Protein AF-A0A259DI17-F1 (afdb_monomer)

Nearest PDB structures (foldseek):
  4zdr-assembly1_A  TM=2.583E-01  e=8.181E+00  Homo sapiens

Mean predicted aligned error: 7.22 Å

pLDDT: mean 85.08, std 15.22, range [39.25, 97.88]

Foldseek 3Di:
DPVVVVVVVVVCPPLCNLFPLSVVLVLLLVLQLVLCVVPDPSLLSNLLSNLLSCCLQVLNDDPDDDPSNVVNNVVSLVCLLVCLVSPSDQQLVSLLSSLSSCQRVVPPLVSLLVSVVSNLNSLRHQAAPRRDPVQVVRPPSVSNNVSRNPDDDDPVSVVVSCVSRVPD

Sequence (168 aa):
MVLGGLVVRYMQKHPFYRYKTQKYKERYQSKLHDALEHRSDSSGAYWFSRAIADYIFDFGQRTYHDYHVEQYEKRAESEIPHLYHLRIEEPSTLCQHLVERAVEMKVPASVFGMHMRVLWRGYLVPVGRITPKNIQSIPGSAVYYAELSNLPASKEDVQRFMEKTEES

Structure (mmCIF, N/CA/C/O backbone):
data_AF-A0A259DI17-F1
#
_entry.id   AF-A0A259DI17-F1
#
loop_
_atom_site.group_PDB
_atom_site.id
_atom_site.type_symbol
_atom_site.label_atom_id
_atom_site.label_alt_id
_atom_site.label_comp_id
_atom_site.label_asym_id
_atom_site.label_entity_id
_atom_site.label_seq_id
_atom_site.pdbx_PDB_ins_code
_atom_site.Cartn_x
_atom_site.Cartn_y
_atom_site.Cartn_z
_atom_site.occupancy
_atom_site.B_iso_or_e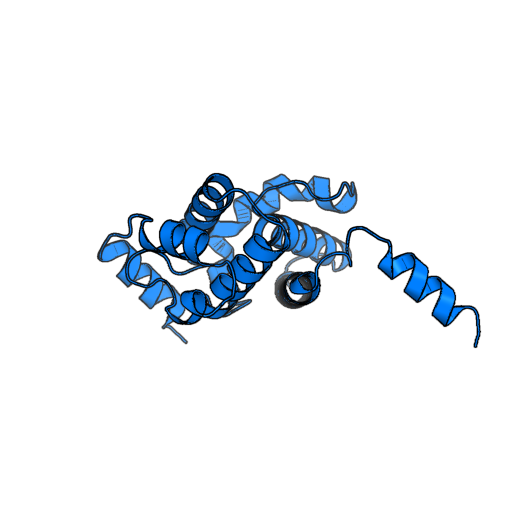quiv
_atom_site.auth_seq_id
_atom_site.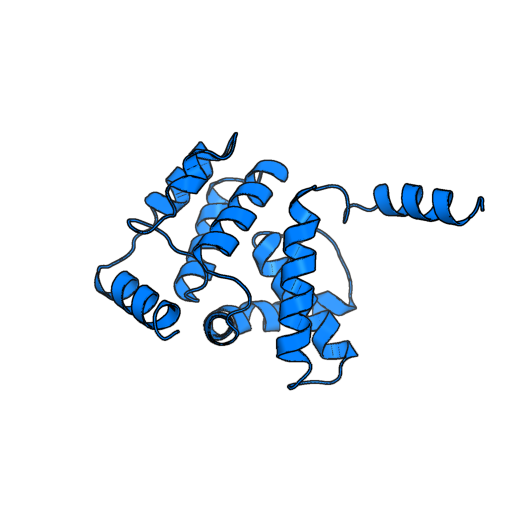auth_comp_id
_atom_site.auth_asym_id
_atom_site.auth_atom_id
_atom_site.pdbx_PDB_model_num
ATOM 1 N N . MET A 1 1 ? 30.570 23.590 -7.023 1.00 42.66 1 MET A N 1
ATOM 2 C CA . MET A 1 1 ? 29.330 22.933 -6.546 1.00 42.66 1 MET A CA 1
ATOM 3 C C . MET A 1 1 ? 28.132 23.864 -6.743 1.00 42.66 1 MET A C 1
ATOM 5 O O . MET A 1 1 ? 27.692 24.493 -5.797 1.00 42.66 1 MET A O 1
ATOM 9 N N . VAL A 1 2 ? 27.628 24.022 -7.970 1.00 47.00 2 VAL A N 1
ATOM 10 C CA . VAL A 1 2 ? 26.445 24.884 -8.234 1.00 47.00 2 VAL A CA 1
ATOM 11 C C . VAL A 1 2 ? 25.400 24.153 -9.088 1.00 47.00 2 VAL A C 1
ATOM 13 O O . VAL A 1 2 ? 24.205 24.365 -8.925 1.00 47.00 2 VAL A O 1
ATOM 16 N N . LEU A 1 3 ? 25.831 23.183 -9.902 1.00 42.56 3 LEU A N 1
ATOM 17 C CA . LEU A 1 3 ? 24.948 22.361 -10.736 1.00 42.56 3 LEU A CA 1
ATOM 18 C C . LEU A 1 3 ? 24.127 21.328 -9.938 1.00 42.56 3 LEU A C 1
ATOM 20 O O . LEU A 1 3 ? 22.962 21.115 -10.250 1.00 42.56 3 LEU A O 1
ATOM 24 N N . GLY A 1 4 ? 24.671 20.759 -8.854 1.00 39.34 4 GLY A N 1
ATOM 25 C CA . GLY A 1 4 ? 23.950 19.772 -8.031 1.00 39.34 4 GLY A CA 1
ATOM 26 C C . GLY A 1 4 ? 22.726 20.339 -7.295 1.00 39.34 4 GLY A C 1
ATOM 27 O O . GLY A 1 4 ? 21.709 19.666 -7.176 1.00 39.34 4 GLY A O 1
ATOM 28 N N . GLY A 1 5 ? 22.775 21.604 -6.860 1.00 39.25 5 GLY A N 1
ATOM 29 C CA . GLY A 1 5 ? 21.662 22.246 -6.145 1.00 39.25 5 GLY A CA 1
ATOM 30 C C . GLY A 1 5 ? 20.496 22.672 -7.047 1.00 39.25 5 GLY A C 1
ATOM 31 O O . GLY A 1 5 ? 19.349 22.706 -6.602 1.00 39.25 5 GLY A O 1
ATOM 32 N N . LEU A 1 6 ? 20.772 22.967 -8.321 1.00 43.38 6 LEU A N 1
ATOM 33 C CA . LEU A 1 6 ? 19.755 23.334 -9.313 1.00 43.38 6 LEU A CA 1
ATOM 34 C C . LEU A 1 6 ? 18.965 22.114 -9.802 1.00 43.38 6 LEU A C 1
ATOM 36 O O . LEU A 1 6 ? 17.744 22.203 -9.918 1.00 43.38 6 LEU A O 1
ATOM 40 N N . VAL A 1 7 ? 19.624 20.966 -9.994 1.00 50.47 7 VAL A N 1
ATOM 41 C CA . VAL A 1 7 ? 18.955 19.707 -10.371 1.00 50.47 7 VAL A CA 1
ATOM 42 C C . VAL A 1 7 ? 18.047 19.210 -9.242 1.00 50.47 7 VAL A C 1
ATOM 44 O O . VAL A 1 7 ? 16.897 18.871 -9.500 1.00 50.47 7 VAL A O 1
ATOM 47 N N . VAL A 1 8 ? 18.489 19.280 -7.981 1.00 50.69 8 VAL A N 1
ATOM 48 C CA . VAL A 1 8 ? 17.661 18.902 -6.816 1.00 50.69 8 VAL A CA 1
ATOM 49 C C . VAL A 1 8 ? 16.422 19.796 -6.681 1.00 50.69 8 VAL A C 1
ATOM 51 O O . VAL A 1 8 ? 15.325 19.290 -6.453 1.00 50.69 8 VAL A O 1
ATOM 54 N N . ARG A 1 9 ? 16.549 21.116 -6.886 1.00 47.12 9 ARG A N 1
ATOM 55 C CA . ARG A 1 9 ? 15.397 22.040 -6.861 1.00 47.12 9 ARG A CA 1
ATOM 56 C C . ARG A 1 9 ? 14.440 21.856 -8.042 1.00 47.12 9 ARG A C 1
ATOM 58 O O . ARG A 1 9 ? 13.252 22.136 -7.895 1.00 47.12 9 ARG A O 1
ATOM 65 N N . TYR A 1 10 ? 14.931 21.408 -9.197 1.00 43.25 10 TYR A N 1
ATOM 66 C CA . TYR A 1 10 ? 14.090 21.122 -10.363 1.00 43.25 10 TYR A CA 1
ATOM 67 C C . TYR A 1 10 ? 13.383 19.764 -10.229 1.00 43.25 10 TYR A C 1
ATOM 69 O O . TYR A 1 10 ? 12.187 19.674 -10.496 1.00 43.25 10 TYR A O 1
ATOM 77 N N . MET A 1 11 ? 14.065 18.743 -9.696 1.00 45.53 11 MET A N 1
ATOM 78 C CA . MET A 1 11 ? 13.451 17.459 -9.335 1.00 45.53 11 MET A CA 1
ATOM 79 C C . MET A 1 11 ? 12.384 17.634 -8.248 1.00 45.53 11 MET A C 1
ATOM 81 O O . MET A 1 11 ? 11.306 17.075 -8.383 1.00 45.53 11 MET A O 1
ATOM 85 N N . GLN A 1 12 ? 12.591 18.499 -7.248 1.00 46.47 12 GLN A N 1
ATOM 86 C CA . GLN A 1 12 ? 11.568 18.816 -6.235 1.00 46.47 12 GLN A CA 1
ATOM 87 C C . GLN A 1 12 ? 10.270 19.423 -6.801 1.00 46.47 12 GLN A C 1
ATOM 89 O O . GLN A 1 12 ? 9.239 19.369 -6.135 1.00 46.47 12 GLN A O 1
ATOM 94 N N . LYS A 1 13 ? 10.294 19.996 -8.013 1.00 47.50 13 LYS A N 1
ATOM 95 C CA . LYS A 1 13 ? 9.087 20.478 -8.708 1.00 47.50 13 LYS A CA 1
ATOM 96 C C . LYS A 1 13 ? 8.394 19.402 -9.542 1.00 47.50 13 LYS A C 1
ATOM 98 O O . LYS A 1 13 ? 7.291 19.644 -10.028 1.00 47.50 13 LYS A O 1
ATOM 103 N N . HIS A 1 14 ? 9.011 18.236 -9.718 1.00 52.72 14 HIS A N 1
ATOM 104 C CA . HIS A 1 14 ? 8.375 17.131 -10.414 1.00 52.72 14 HIS A CA 1
ATOM 105 C C . HIS A 1 14 ? 7.214 16.606 -9.554 1.00 52.72 14 HIS A C 1
ATOM 107 O O . HIS A 1 14 ? 7.406 16.414 -8.349 1.00 52.72 14 HIS A O 1
ATOM 113 N N . PRO A 1 15 ? 6.029 16.322 -10.129 1.00 55.25 15 PRO A N 1
ATOM 114 C CA . PRO A 1 15 ? 4.887 15.783 -9.383 1.00 55.25 15 PRO A CA 1
ATOM 115 C C . PRO A 1 15 ? 5.218 14.530 -8.551 1.00 55.25 15 PRO A C 1
ATOM 117 O O . PRO A 1 15 ? 4.548 14.282 -7.553 1.00 55.25 15 PRO A O 1
ATOM 120 N N . PHE A 1 16 ? 6.296 13.812 -8.893 1.00 52.56 16 PHE A N 1
ATOM 121 C CA . PHE A 1 16 ? 6.836 12.687 -8.127 1.00 52.56 16 PHE A CA 1
ATOM 122 C C . PHE A 1 16 ? 7.230 13.037 -6.683 1.00 52.56 16 PHE A C 1
ATOM 124 O O . PHE A 1 16 ? 6.932 12.255 -5.791 1.00 52.56 16 PHE A O 1
ATOM 131 N N . TYR A 1 17 ? 7.819 14.206 -6.406 1.00 59.47 17 TYR A N 1
ATOM 132 C CA . TYR A 1 17 ? 8.287 14.573 -5.053 1.00 59.47 17 TYR A CA 1
ATOM 133 C C . TYR A 1 17 ? 7.297 15.438 -4.270 1.00 59.47 17 TYR A C 1
ATOM 135 O O . TYR A 1 17 ? 7.619 15.960 -3.201 1.00 59.47 17 TYR A O 1
ATOM 143 N N . ARG A 1 18 ? 6.079 15.604 -4.793 1.00 70.00 18 ARG A N 1
ATOM 144 C CA . ARG A 1 18 ? 5.050 16.451 -4.181 1.00 70.00 18 ARG A CA 1
ATOM 1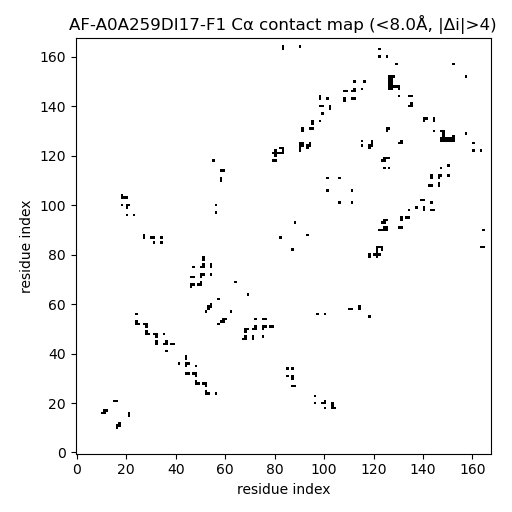45 C C . ARG A 1 18 ? 4.604 15.940 -2.808 1.00 70.00 18 ARG A C 1
ATOM 147 O O . ARG A 1 18 ? 4.170 16.737 -1.980 1.00 70.00 18 ARG A O 1
ATOM 154 N N . TYR A 1 19 ? 4.703 14.631 -2.589 1.00 79.25 19 TYR A N 1
ATOM 155 C CA . TYR A 1 19 ? 4.149 13.938 -1.433 1.00 79.25 19 TYR A CA 1
ATOM 156 C C . TYR A 1 19 ? 5.261 13.331 -0.571 1.00 79.25 19 TYR A C 1
ATOM 158 O O . TYR A 1 19 ? 6.092 12.564 -1.055 1.00 79.25 19 TYR A O 1
ATOM 166 N N . LYS A 1 20 ? 5.263 13.626 0.731 1.00 84.50 20 LYS A N 1
ATOM 167 C CA . LYS A 1 20 ? 6.178 13.049 1.731 1.00 84.50 20 LYS A CA 1
ATOM 168 C C . LYS A 1 20 ? 6.069 11.528 1.794 1.00 84.50 20 LYS A C 1
ATOM 170 O O . LYS A 1 20 ? 7.049 10.860 2.122 1.00 84.50 20 LYS A O 1
ATOM 175 N N . THR A 1 21 ? 4.897 10.983 1.485 1.00 89.75 21 THR A N 1
ATOM 176 C CA . THR A 1 21 ? 4.620 9.539 1.439 1.00 89.75 21 THR A CA 1
ATOM 177 C C . THR A 1 21 ? 5.216 8.847 0.212 1.00 89.75 21 THR A C 1
ATOM 179 O O . THR A 1 21 ? 5.246 7.618 0.170 1.00 89.75 21 THR A O 1
ATOM 182 N N . GLN A 1 22 ? 5.765 9.595 -0.756 1.00 90.06 22 GLN A N 1
ATOM 183 C CA . GLN A 1 22 ? 6.455 9.024 -1.917 1.00 90.06 22 GLN A CA 1
ATOM 184 C C . GLN A 1 22 ? 7.620 8.111 -1.513 1.00 90.06 22 GLN A C 1
ATOM 186 O O . GLN A 1 22 ? 7.820 7.069 -2.129 1.00 90.06 22 GLN A O 1
ATOM 191 N N . LYS A 1 23 ? 8.315 8.426 -0.414 1.00 91.69 23 LYS A N 1
ATOM 192 C CA . LYS A 1 23 ? 9.395 7.586 0.126 1.00 91.69 23 LYS A CA 1
ATOM 193 C C . LYS A 1 23 ? 8.952 6.143 0.419 1.00 91.69 23 LYS A C 1
ATOM 195 O O . LYS A 1 23 ? 9.749 5.221 0.291 1.00 91.69 23 LYS A O 1
ATOM 200 N N . TYR A 1 24 ? 7.692 5.931 0.820 1.00 93.69 24 TYR A N 1
ATOM 201 C CA . TYR A 1 24 ? 7.171 4.588 1.097 1.00 93.69 24 TYR A CA 1
ATOM 202 C C . TYR A 1 24 ? 6.956 3.809 -0.192 1.00 93.69 24 TYR A C 1
ATOM 204 O O . TYR A 1 24 ? 7.319 2.639 -0.268 1.00 93.69 24 TYR A O 1
ATOM 212 N N . LYS A 1 25 ? 6.427 4.489 -1.211 1.00 94.19 25 LYS A N 1
ATOM 213 C CA . LYS A 1 25 ? 6.236 3.943 -2.551 1.00 94.19 25 LYS A CA 1
ATOM 214 C C . LYS A 1 25 ? 7.571 3.563 -3.191 1.00 94.19 25 LYS A C 1
ATOM 216 O O . LYS A 1 25 ? 7.707 2.448 -3.677 1.00 94.19 25 LYS A O 1
ATOM 221 N N . GLU A 1 26 ? 8.570 4.441 -3.121 1.00 92.75 26 GLU A N 1
ATOM 222 C CA . GLU A 1 26 ? 9.924 4.179 -3.634 1.00 92.75 26 GLU A CA 1
ATOM 223 C C . GLU A 1 26 ? 10.598 3.017 -2.897 1.00 92.75 26 GLU A C 1
ATOM 225 O O . GLU A 1 26 ? 11.176 2.131 -3.525 1.00 92.75 26 GLU A O 1
ATOM 230 N N . ARG A 1 27 ? 10.472 2.966 -1.564 1.00 94.44 27 ARG A N 1
ATOM 231 C CA . ARG A 1 27 ? 10.987 1.844 -0.769 1.00 94.44 27 ARG A CA 1
ATOM 232 C C . ARG A 1 27 ? 10.308 0.527 -1.145 1.00 94.44 27 ARG A C 1
ATOM 234 O O . ARG A 1 27 ? 10.991 -0.485 -1.274 1.00 94.44 27 ARG A O 1
ATOM 241 N N . TYR A 1 28 ? 8.987 0.538 -1.313 1.00 95.56 28 TYR A N 1
ATOM 242 C CA . TYR A 1 28 ? 8.227 -0.640 -1.724 1.00 95.56 28 TYR A CA 1
ATOM 243 C C . TYR A 1 28 ? 8.637 -1.097 -3.127 1.00 95.56 28 TYR A C 1
ATOM 245 O O . TYR A 1 28 ? 8.920 -2.275 -3.322 1.00 95.56 28 TYR A O 1
ATOM 253 N N . GLN A 1 29 ? 8.748 -0.162 -4.077 1.00 94.75 29 GLN A N 1
ATOM 254 C CA . GLN A 1 29 ? 9.224 -0.437 -5.432 1.00 94.75 29 GLN A CA 1
ATOM 255 C C . GLN A 1 29 ? 10.618 -1.068 -5.418 1.00 94.75 29 GLN A C 1
ATOM 257 O O . GLN A 1 29 ? 10.817 -2.063 -6.099 1.00 94.75 29 GLN A O 1
ATOM 262 N N . SER A 1 30 ? 11.568 -0.527 -4.647 1.00 93.62 30 SER A N 1
ATOM 263 C CA . SER A 1 30 ? 12.931 -1.071 -4.576 1.00 93.62 30 SER A CA 1
ATOM 264 C C . SER A 1 30 ? 12.936 -2.521 -4.097 1.00 93.62 30 SER A C 1
ATOM 266 O O . SER A 1 30 ? 13.511 -3.375 -4.755 1.00 93.62 30 SER A O 1
ATOM 268 N N . LYS A 1 31 ? 12.233 -2.823 -3.000 1.00 94.12 31 LYS A N 1
ATOM 269 C CA . LYS A 1 31 ? 12.128 -4.200 -2.496 1.00 94.12 31 LYS A CA 1
ATOM 270 C C . LYS A 1 31 ? 11.452 -5.135 -3.505 1.00 94.12 31 LYS A C 1
ATOM 272 O O . LYS A 1 31 ? 11.834 -6.292 -3.645 1.00 94.12 31 LYS A O 1
ATOM 277 N N . LEU A 1 32 ? 10.423 -4.636 -4.190 1.00 93.25 32 LEU A N 1
ATOM 278 C CA . LEU A 1 32 ? 9.710 -5.387 -5.216 1.00 93.25 32 LEU A CA 1
ATOM 279 C C . LEU A 1 32 ? 10.593 -5.637 -6.442 1.00 93.25 32 LEU A C 1
ATOM 281 O O . LEU A 1 32 ? 10.536 -6.720 -7.012 1.00 93.25 32 LEU A O 1
ATOM 285 N N . HIS A 1 33 ? 11.416 -4.665 -6.826 1.00 92.00 33 HIS A N 1
ATOM 286 C CA . HIS A 1 33 ? 12.397 -4.817 -7.888 1.00 92.00 33 HIS A CA 1
ATOM 287 C C . HIS A 1 33 ? 13.374 -5.944 -7.557 1.00 92.00 33 HIS A C 1
ATOM 289 O O . HIS A 1 33 ? 13.474 -6.877 -8.347 1.00 92.00 33 HIS A O 1
ATOM 295 N N . ASP A 1 34 ? 13.980 -5.922 -6.368 1.00 90.25 34 ASP A N 1
ATOM 296 C CA . ASP A 1 34 ? 14.923 -6.957 -5.926 1.00 90.25 34 ASP A CA 1
ATOM 297 C C . ASP A 1 34 ? 14.269 -8.356 -5.944 1.00 90.25 34 ASP A C 1
ATOM 299 O O . ASP A 1 34 ? 14.862 -9.335 -6.394 1.00 90.25 34 ASP A O 1
ATOM 303 N N . ALA A 1 35 ? 12.998 -8.454 -5.533 1.00 88.25 35 ALA A N 1
ATOM 304 C CA . ALA A 1 35 ? 12.242 -9.709 -5.556 1.00 88.25 35 ALA A CA 1
ATOM 305 C C . ALA A 1 35 ? 11.883 -10.200 -6.977 1.00 88.25 35 ALA A C 1
ATOM 307 O O . ALA A 1 35 ? 11.696 -11.402 -7.195 1.00 88.25 35 ALA A O 1
ATOM 308 N N . LEU A 1 36 ? 11.752 -9.284 -7.941 1.00 85.06 36 LEU A N 1
ATOM 309 C CA . LEU A 1 36 ? 11.381 -9.573 -9.330 1.00 85.06 36 LEU A CA 1
ATOM 310 C C . LEU A 1 36 ? 12.589 -9.723 -10.262 1.00 85.06 36 LEU A C 1
ATOM 312 O O . LEU A 1 36 ? 12.457 -10.362 -11.306 1.00 85.06 36 LEU A O 1
ATOM 316 N N . GLU A 1 37 ? 13.754 -9.182 -9.904 1.00 78.50 37 GLU A N 1
ATOM 317 C CA . GLU A 1 37 ? 14.976 -9.229 -10.717 1.00 78.50 37 GLU A CA 1
ATOM 318 C C . GLU A 1 37 ? 15.422 -10.675 -10.986 1.00 78.50 37 GLU A C 1
ATOM 320 O O . GLU A 1 37 ? 15.914 -10.999 -12.062 1.00 78.50 37 GLU A O 1
ATOM 325 N N . HIS A 1 38 ? 15.119 -11.607 -10.080 1.00 67.69 38 HIS A N 1
ATOM 326 C CA . HIS A 1 38 ? 15.356 -13.039 -10.294 1.00 67.69 38 HIS A CA 1
ATOM 327 C C . HIS A 1 38 ? 14.424 -13.700 -11.330 1.00 67.69 38 HIS A C 1
ATOM 329 O O . HIS A 1 38 ? 14.599 -14.878 -11.643 1.00 67.69 38 HIS A O 1
ATOM 335 N N . ARG A 1 39 ? 13.417 -12.985 -11.849 1.00 65.62 39 ARG A N 1
ATOM 336 C CA . ARG A 1 39 ? 12.369 -13.518 -12.742 1.00 65.62 39 ARG A CA 1
ATOM 337 C C . ARG A 1 39 ? 12.335 -12.866 -14.128 1.00 65.62 39 ARG A C 1
ATOM 339 O O . ARG A 1 39 ? 11.572 -13.323 -14.980 1.00 65.62 39 ARG A O 1
ATOM 346 N N . SER A 1 40 ? 13.108 -11.807 -14.372 1.00 61.12 40 SER A N 1
ATOM 347 C CA . SER A 1 40 ? 13.115 -11.082 -15.653 1.00 61.12 40 SER A CA 1
ATOM 348 C C . SER A 1 40 ? 14.391 -10.263 -15.852 1.00 61.12 40 SER A C 1
ATOM 350 O O . SER A 1 40 ? 15.127 -10.042 -14.901 1.00 61.12 40 SER A O 1
ATOM 352 N N . ASP A 1 41 ? 14.624 -9.775 -17.074 1.00 74.88 41 ASP A N 1
ATOM 353 C CA . ASP A 1 41 ? 15.677 -8.789 -17.354 1.00 74.88 41 ASP A CA 1
ATOM 354 C C . ASP A 1 41 ? 15.536 -7.552 -16.440 1.00 74.88 41 ASP A C 1
ATOM 356 O O . ASP A 1 41 ? 14.422 -7.063 -16.231 1.00 74.88 41 ASP A O 1
ATOM 360 N N . SER A 1 42 ? 16.655 -7.050 -15.909 1.00 74.69 42 SER A N 1
ATOM 361 C CA . SER A 1 42 ? 16.728 -6.021 -14.853 1.00 74.69 42 SER A CA 1
ATOM 362 C C . SER A 1 42 ? 15.959 -4.745 -15.234 1.00 74.69 42 SER A C 1
ATOM 364 O O . SER A 1 42 ? 15.199 -4.188 -14.441 1.00 74.69 42 SER A O 1
ATOM 366 N N . SER A 1 43 ? 16.016 -4.343 -16.511 1.00 79.38 43 SER A N 1
ATOM 367 C CA . SER A 1 43 ? 15.231 -3.201 -17.008 1.00 79.38 43 SER A CA 1
ATOM 368 C C . SER A 1 43 ? 13.719 -3.469 -16.995 1.00 79.38 43 SER A C 1
ATOM 370 O O . SER A 1 43 ? 12.932 -2.590 -16.645 1.00 79.38 43 SER A O 1
ATOM 372 N N . GLY A 1 44 ? 13.288 -4.680 -17.355 1.00 82.75 44 GLY A N 1
ATOM 373 C CA . GLY A 1 44 ? 11.879 -5.080 -17.305 1.00 82.75 44 GLY A CA 1
ATOM 374 C C . GLY A 1 44 ? 11.362 -5.213 -15.872 1.00 82.75 44 GLY A C 1
ATOM 375 O O . GLY A 1 44 ? 10.258 -4.753 -15.576 1.00 82.75 44 GLY A O 1
ATOM 376 N N . ALA A 1 45 ? 12.178 -5.769 -14.972 1.00 86.19 45 ALA A N 1
ATOM 377 C CA . ALA A 1 45 ? 11.874 -5.883 -13.547 1.00 86.19 45 ALA A CA 1
ATOM 378 C C . ALA A 1 45 ? 11.665 -4.500 -12.906 1.00 86.19 45 ALA A C 1
ATOM 380 O O . ALA A 1 45 ? 10.717 -4.300 -12.138 1.00 86.19 45 ALA A O 1
ATOM 381 N N . TYR A 1 46 ? 12.496 -3.519 -13.267 1.00 89.25 46 TYR A N 1
ATOM 382 C CA . TYR A 1 46 ? 12.360 -2.145 -12.792 1.00 89.25 46 TYR A CA 1
ATOM 383 C C . TYR A 1 46 ? 11.018 -1.519 -13.201 1.00 89.25 46 TYR A C 1
ATOM 385 O O . TYR A 1 46 ? 10.278 -1.021 -12.351 1.00 89.25 46 TYR A O 1
ATOM 393 N N . TRP A 1 47 ? 10.662 -1.568 -14.487 1.00 90.00 47 TRP A N 1
ATOM 394 C CA . TRP A 1 47 ? 9.410 -0.966 -14.959 1.00 90.00 47 TRP A CA 1
ATOM 395 C C . TRP A 1 47 ? 8.173 -1.702 -14.447 1.00 90.00 47 TRP A C 1
ATOM 397 O O . TRP A 1 47 ? 7.176 -1.066 -14.103 1.00 90.00 47 TRP A O 1
ATOM 407 N N . PHE A 1 48 ? 8.246 -3.028 -14.327 1.00 91.00 48 PHE A N 1
ATOM 408 C CA . PHE A 1 48 ? 7.149 -3.821 -13.788 1.00 91.00 48 PHE A CA 1
ATOM 409 C C . PHE A 1 48 ? 6.940 -3.578 -12.286 1.00 91.00 48 PHE A C 1
ATOM 411 O O . PHE A 1 48 ? 5.808 -3.360 -11.852 1.00 91.00 48 PHE A O 1
ATOM 418 N N . SER A 1 49 ? 8.019 -3.528 -11.496 1.00 92.75 49 SER A N 1
ATOM 419 C CA . SER A 1 49 ? 7.934 -3.175 -10.071 1.00 92.75 49 SER A CA 1
ATOM 420 C C . SER A 1 49 ? 7.376 -1.764 -9.871 1.00 92.75 49 SER A C 1
ATOM 422 O O . SER A 1 49 ? 6.565 -1.541 -8.969 1.00 92.75 49 SER A O 1
ATOM 424 N N . ARG A 1 50 ? 7.736 -0.821 -10.751 1.00 92.50 50 ARG A N 1
ATOM 425 C CA . ARG A 1 50 ? 7.167 0.529 -10.760 1.00 92.50 50 ARG A CA 1
ATOM 426 C C . ARG A 1 50 ? 5.671 0.520 -11.045 1.00 92.50 50 ARG A C 1
ATOM 428 O O . ARG A 1 50 ? 4.931 1.129 -10.285 1.00 92.50 50 ARG A O 1
ATOM 435 N N . ALA A 1 51 ? 5.221 -0.212 -12.064 1.00 91.69 51 ALA A N 1
ATOM 436 C CA . ALA A 1 51 ? 3.800 -0.325 -12.399 1.00 91.69 51 ALA A CA 1
ATOM 437 C C . ALA A 1 51 ? 2.965 -0.882 -11.232 1.00 91.69 51 ALA A C 1
ATOM 439 O O . ALA A 1 51 ? 1.889 -0.368 -10.934 1.00 91.69 51 ALA A O 1
ATOM 440 N N . ILE A 1 52 ? 3.481 -1.890 -10.523 1.00 94.31 52 ILE A N 1
ATOM 441 C CA . ILE A 1 52 ? 2.829 -2.444 -9.327 1.00 94.31 52 ILE A CA 1
ATOM 442 C C . ILE A 1 52 ? 2.802 -1.421 -8.185 1.00 94.31 52 ILE A C 1
ATOM 444 O O . ILE A 1 52 ? 1.761 -1.228 -7.554 1.00 94.31 52 ILE A O 1
ATOM 448 N N . ALA A 1 53 ? 3.925 -0.754 -7.909 1.00 94.69 53 ALA A N 1
ATOM 449 C CA . ALA A 1 53 ? 3.993 0.254 -6.855 1.00 94.69 53 ALA A CA 1
ATOM 450 C C . ALA A 1 53 ? 3.074 1.450 -7.154 1.00 94.69 53 ALA A C 1
ATOM 452 O O . ALA A 1 53 ? 2.407 1.942 -6.244 1.00 94.69 53 ALA A O 1
ATOM 453 N N . ASP A 1 54 ? 3.002 1.887 -8.413 1.00 92.44 54 ASP A N 1
ATOM 454 C CA . ASP A 1 54 ? 2.071 2.908 -8.896 1.00 92.44 54 ASP A CA 1
ATOM 455 C C . ASP A 1 54 ? 0.626 2.463 -8.668 1.00 92.44 54 ASP A C 1
ATOM 457 O O . ASP A 1 54 ? -0.113 3.166 -7.982 1.00 92.44 54 ASP A O 1
ATOM 461 N N . TYR A 1 55 ? 0.248 1.261 -9.107 1.00 93.69 55 TYR A N 1
ATOM 462 C CA . TYR A 1 55 ? -1.098 0.734 -8.885 1.00 93.69 55 TYR A CA 1
ATOM 463 C C . TYR A 1 55 ? -1.482 0.702 -7.397 1.00 93.69 55 TYR A C 1
ATOM 465 O O . TYR A 1 55 ? -2.554 1.176 -7.015 1.00 93.69 55 TYR A O 1
ATOM 473 N N . ILE A 1 56 ? -0.601 0.178 -6.538 1.00 95.88 56 ILE A N 1
ATOM 474 C CA . ILE A 1 56 ? -0.869 0.017 -5.104 1.00 95.88 56 ILE A CA 1
ATOM 475 C C . ILE A 1 56 ? -0.961 1.375 -4.400 1.00 95.88 56 ILE A C 1
ATOM 477 O O . ILE A 1 56 ? -1.945 1.625 -3.703 1.00 95.88 56 ILE A O 1
ATOM 481 N N . PHE A 1 57 ? 0.040 2.240 -4.570 1.00 95.50 57 PHE A N 1
ATOM 482 C CA . PHE A 1 57 ? 0.156 3.488 -3.810 1.00 95.50 57 PHE A CA 1
ATOM 483 C C . PHE A 1 57 ? -0.645 4.643 -4.410 1.00 95.50 57 PHE A C 1
ATOM 485 O O . PHE A 1 57 ? -0.961 5.587 -3.689 1.00 95.50 57 PHE A O 1
ATOM 492 N N . ASP A 1 58 ? -1.003 4.590 -5.689 1.00 93.00 58 ASP A N 1
ATOM 493 C CA . ASP A 1 58 ? -1.843 5.615 -6.313 1.00 93.00 58 ASP A CA 1
ATOM 494 C C . ASP A 1 58 ? -3.313 5.189 -6.394 1.00 93.00 58 ASP A C 1
ATOM 496 O O . ASP A 1 58 ? -4.121 5.858 -7.028 1.00 93.00 58 ASP A O 1
ATOM 500 N N . PHE A 1 59 ? -3.690 4.113 -5.699 1.00 93.81 59 PHE A N 1
ATOM 501 C CA . PHE A 1 59 ? -5.074 3.647 -5.571 1.00 93.81 59 PHE A CA 1
ATOM 502 C C . PHE A 1 59 ? -5.733 3.318 -6.917 1.00 93.81 59 PHE A C 1
ATOM 504 O O . PHE A 1 59 ? -6.893 3.664 -7.152 1.00 93.81 59 PHE A O 1
ATOM 511 N N . GLY A 1 60 ? -4.957 2.721 -7.829 1.00 83.81 60 GLY A N 1
ATOM 512 C CA . GLY A 1 60 ? -5.368 2.467 -9.213 1.00 83.81 60 GLY A CA 1
ATOM 513 C C . GLY A 1 60 ? -5.599 3.739 -10.038 1.00 83.81 60 GLY A C 1
ATOM 514 O O . GLY A 1 60 ? -6.103 3.662 -11.157 1.00 83.81 60 GLY A O 1
ATOM 515 N N . GLN A 1 61 ? -5.266 4.919 -9.503 1.00 82.50 61 GLN A N 1
ATOM 516 C CA . GLN A 1 61 ? -5.369 6.180 -10.223 1.00 82.50 61 GLN A CA 1
ATOM 517 C C . GLN A 1 61 ? -4.089 6.472 -10.991 1.00 82.50 61 GLN A C 1
ATOM 519 O O . GLN A 1 61 ? -2.971 6.264 -10.523 1.00 82.50 61 GLN A O 1
ATOM 524 N N . ARG A 1 62 ? -4.266 7.055 -12.173 1.00 69.88 62 ARG A N 1
ATOM 525 C CA . ARG A 1 62 ? -3.161 7.501 -13.009 1.00 69.88 62 ARG A CA 1
ATOM 526 C C . ARG A 1 62 ? -2.685 8.870 -12.537 1.00 69.88 62 ARG A C 1
ATOM 528 O O . ARG A 1 62 ? -3.357 9.875 -12.759 1.00 69.88 62 ARG A O 1
ATOM 535 N N . THR A 1 63 ? -1.542 8.909 -11.861 1.00 68.94 63 THR A N 1
ATOM 536 C CA . THR A 1 63 ? -0.946 10.166 -11.369 1.00 68.94 63 THR A CA 1
ATOM 537 C C . THR A 1 63 ? 0.106 10.737 -12.322 1.00 68.94 63 THR A C 1
ATOM 539 O O . THR A 1 63 ? 0.422 11.926 -12.245 1.00 68.94 63 THR A O 1
ATOM 542 N N . TYR A 1 64 ? 0.629 9.910 -13.233 1.00 69.69 64 TYR A N 1
ATOM 543 C CA . TYR A 1 64 ? 1.650 10.264 -14.215 1.00 69.69 64 TYR A CA 1
ATOM 544 C C . TYR A 1 64 ? 1.599 9.324 -15.430 1.00 69.69 64 TYR A C 1
ATOM 546 O O . TYR A 1 64 ? 1.192 8.173 -15.299 1.00 69.69 64 TYR A O 1
ATOM 554 N N . HIS A 1 65 ? 2.031 9.814 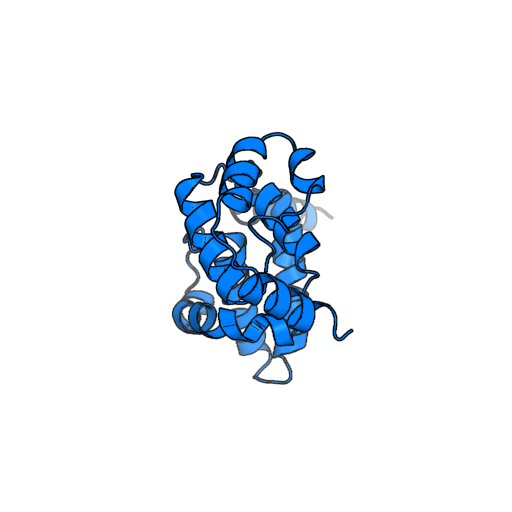-16.595 1.00 75.06 65 HIS A N 1
ATOM 555 C CA . HIS A 1 65 ? 2.108 9.049 -17.840 1.00 75.06 65 HIS A CA 1
ATOM 556 C C . HIS A 1 65 ? 3.565 8.735 -18.186 1.00 75.06 65 HIS A C 1
ATOM 558 O O . HIS A 1 65 ? 4.352 9.646 -18.445 1.00 75.06 65 HIS A O 1
ATOM 564 N N . ASP A 1 66 ? 3.915 7.450 -18.204 1.00 78.31 66 ASP A N 1
ATOM 565 C CA . ASP A 1 66 ? 5.222 6.950 -18.634 1.00 78.31 66 ASP A CA 1
ATOM 566 C C . ASP A 1 66 ? 5.024 5.709 -19.500 1.00 78.31 66 ASP A C 1
ATOM 568 O O . ASP A 1 66 ? 4.660 4.651 -18.989 1.00 78.31 66 ASP A O 1
ATOM 572 N N . TYR A 1 67 ? 5.295 5.817 -20.800 1.00 81.44 67 TYR A N 1
ATOM 573 C CA . TYR A 1 67 ? 5.116 4.717 -21.751 1.00 81.44 67 TYR A CA 1
ATOM 574 C C . TYR A 1 67 ? 5.763 3.400 -21.283 1.00 81.44 67 TYR A C 1
ATOM 576 O O . TYR A 1 67 ? 5.208 2.320 -21.503 1.00 81.44 67 TYR A O 1
ATOM 584 N N . HIS A 1 68 ? 6.905 3.471 -20.588 1.00 82.00 68 HIS A N 1
ATOM 585 C CA . HIS A 1 68 ? 7.590 2.279 -20.099 1.00 82.00 68 HIS A CA 1
ATOM 586 C C . HIS A 1 68 ? 6.855 1.582 -18.954 1.00 82.00 68 HIS A C 1
ATOM 588 O O . HIS A 1 68 ? 7.004 0.369 -18.816 1.00 82.00 68 HIS A O 1
ATOM 594 N N . VAL A 1 69 ? 6.064 2.316 -18.170 1.00 81.44 69 VAL A N 1
ATOM 595 C CA . VAL A 1 69 ? 5.201 1.790 -17.100 1.00 81.44 69 VAL A CA 1
ATOM 596 C C . VAL A 1 69 ? 3.857 1.335 -17.668 1.00 81.44 69 VAL A C 1
ATOM 598 O O . VAL A 1 69 ? 3.367 0.267 -17.304 1.00 81.44 69 VAL A O 1
ATOM 601 N N . GLU A 1 70 ? 3.289 2.100 -18.602 1.00 84.56 70 GLU A N 1
ATOM 602 C CA . GLU A 1 70 ? 1.948 1.868 -19.157 1.00 84.56 70 GLU A CA 1
ATOM 603 C C . GLU A 1 7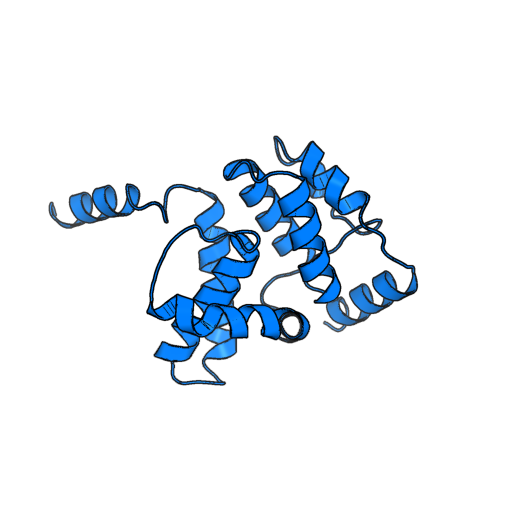0 ? 1.800 0.480 -19.798 1.00 84.56 70 GLU A C 1
ATOM 605 O O . GLU A 1 70 ? 0.786 -0.195 -19.614 1.00 84.56 70 GLU A O 1
ATOM 610 N N . GLN A 1 71 ? 2.843 -0.006 -20.479 1.00 86.88 71 GLN A N 1
ATOM 611 C CA . GLN A 1 71 ? 2.857 -1.355 -21.061 1.00 86.88 71 GLN A CA 1
ATOM 612 C C . GLN A 1 71 ? 2.700 -2.484 -20.018 1.00 86.88 71 GLN A C 1
ATOM 614 O O . GLN A 1 71 ? 2.328 -3.603 -20.375 1.00 86.88 71 GLN A O 1
ATOM 619 N N . TYR A 1 72 ? 2.965 -2.205 -18.737 1.00 85.44 72 TYR A N 1
ATOM 620 C CA . TYR A 1 72 ? 2.887 -3.170 -17.642 1.00 85.44 72 TYR A CA 1
ATOM 621 C C . TYR A 1 72 ? 1.646 -3.010 -16.753 1.00 85.44 72 TYR A C 1
ATOM 623 O O . TYR A 1 72 ? 1.421 -3.888 -15.925 1.00 85.44 72 TYR A O 1
ATOM 631 N N . GLU A 1 73 ? 0.814 -1.972 -16.921 1.00 86.12 73 GLU A N 1
ATOM 632 C CA . GLU A 1 73 ? -0.339 -1.684 -16.039 1.00 86.12 73 GLU A CA 1
ATOM 633 C C . GLU A 1 73 ? -1.277 -2.895 -15.892 1.00 86.12 73 GLU A C 1
ATOM 635 O O . GLU A 1 73 ? -1.524 -3.368 -14.784 1.00 86.12 73 GLU A O 1
ATOM 640 N N . LYS A 1 74 ? -1.721 -3.485 -17.011 1.00 86.25 74 LYS A N 1
ATOM 641 C CA . LYS A 1 74 ? -2.606 -4.667 -16.985 1.00 86.25 74 LYS A CA 1
ATOM 642 C C . LYS A 1 74 ? -1.974 -5.862 -16.275 1.00 86.25 74 LYS A C 1
ATOM 644 O O . LYS A 1 74 ? -2.656 -6.607 -15.577 1.00 86.25 74 LYS A O 1
ATOM 649 N N . ARG A 1 75 ? -0.667 -6.054 -16.471 1.00 87.94 75 ARG A N 1
ATOM 650 C CA . ARG A 1 75 ? 0.075 -7.137 -15.824 1.00 87.94 75 ARG A CA 1
ATOM 651 C C . ARG A 1 75 ? 0.207 -6.874 -14.324 1.00 87.94 75 ARG A C 1
ATOM 653 O O . ARG A 1 75 ? 0.061 -7.802 -13.537 1.00 87.94 75 ARG A O 1
ATOM 660 N N . ALA A 1 76 ? 0.451 -5.626 -13.931 1.00 87.94 76 ALA A N 1
ATOM 661 C CA . ALA A 1 76 ? 0.582 -5.227 -12.536 1.00 87.94 76 ALA A CA 1
ATOM 662 C C . ALA A 1 76 ? -0.705 -5.506 -11.754 1.00 87.94 76 ALA A C 1
ATOM 664 O O . ALA A 1 76 ? -0.641 -6.096 -10.678 1.00 87.94 76 ALA A O 1
ATOM 665 N N . GLU A 1 77 ? -1.867 -5.183 -12.329 1.00 88.19 77 GLU A N 1
ATOM 666 C CA . GLU A 1 77 ? -3.172 -5.511 -11.741 1.00 88.19 77 GLU A CA 1
ATOM 667 C C . GLU A 1 77 ? -3.368 -7.019 -11.559 1.00 88.19 77 GLU A C 1
ATOM 669 O O . GLU A 1 77 ? -3.809 -7.470 -10.499 1.00 88.19 77 GLU A O 1
ATOM 674 N N . SER A 1 78 ? -3.005 -7.813 -12.572 1.00 88.81 78 SER A N 1
ATOM 675 C CA . SER A 1 78 ? -3.130 -9.273 -12.502 1.00 88.81 78 SER A CA 1
ATOM 676 C C . SER A 1 78 ? -2.187 -9.923 -11.487 1.00 88.81 78 SER A C 1
ATOM 678 O O . SER A 1 78 ? -2.466 -11.029 -11.035 1.00 88.81 78 SER A O 1
ATOM 680 N N . GLU A 1 79 ? -1.105 -9.243 -11.098 1.00 90.00 79 GLU A N 1
ATOM 681 C CA . GLU A 1 79 ? -0.108 -9.788 -10.173 1.00 90.00 79 GLU A CA 1
ATOM 682 C C . GLU A 1 79 ? -0.521 -9.644 -8.702 1.00 90.00 79 GLU A C 1
ATOM 684 O O . GLU A 1 79 ? -0.029 -10.379 -7.846 1.00 90.00 79 GLU A O 1
ATOM 689 N N . ILE A 1 80 ? -1.458 -8.740 -8.389 1.00 90.75 80 ILE A N 1
ATOM 690 C CA . ILE A 1 80 ? -1.893 -8.422 -7.017 1.00 90.75 80 ILE A CA 1
ATOM 691 C C . ILE A 1 80 ? -2.229 -9.665 -6.171 1.00 90.75 80 ILE A C 1
ATOM 693 O O . ILE A 1 80 ? -1.747 -9.733 -5.037 1.00 90.75 80 ILE A O 1
ATOM 697 N N . PRO A 1 81 ? -2.970 -10.679 -6.671 1.00 89.06 81 PRO A N 1
ATOM 698 C CA . PRO A 1 81 ? -3.274 -11.889 -5.902 1.00 89.06 81 PRO A CA 1
ATOM 699 C C . PRO A 1 81 ? -2.054 -12.746 -5.541 1.00 89.06 81 PRO A C 1
ATOM 701 O O . PRO A 1 81 ? -2.165 -13.629 -4.692 1.00 89.06 81 PRO A O 1
ATOM 704 N N . HIS A 1 82 ? -0.907 -12.512 -6.182 1.00 89.25 82 HIS A N 1
ATOM 705 C CA . HIS A 1 82 ? 0.321 -13.289 -6.019 1.00 89.25 82 HIS A CA 1
ATOM 706 C C . HIS A 1 82 ? 1.393 -12.557 -5.202 1.00 89.25 82 HIS A C 1
ATOM 708 O O . HIS A 1 82 ? 2.322 -13.196 -4.706 1.00 89.25 82 HIS A O 1
ATOM 714 N N . LEU A 1 83 ? 1.259 -11.241 -5.007 1.00 90.81 83 LEU A N 1
ATOM 715 C CA . LEU A 1 83 ? 2.267 -10.427 -4.322 1.00 90.81 83 LEU A CA 1
ATOM 716 C C . LEU A 1 83 ? 2.474 -10.804 -2.851 1.00 90.81 83 LEU A C 1
ATOM 718 O O . LEU A 1 83 ? 3.570 -10.591 -2.334 1.00 90.81 83 LEU A O 1
ATOM 722 N N . TYR A 1 84 ? 1.480 -11.397 -2.178 1.00 89.50 84 TYR A N 1
ATOM 723 C CA . TYR A 1 84 ? 1.628 -11.805 -0.775 1.00 89.50 84 TYR A CA 1
ATOM 724 C C . TYR A 1 84 ? 2.758 -12.832 -0.583 1.00 89.50 84 TYR A C 1
ATOM 726 O O . TYR A 1 84 ? 3.426 -12.831 0.448 1.00 89.50 84 TYR A O 1
ATOM 734 N N . HIS A 1 85 ? 3.045 -13.652 -1.602 1.00 89.69 85 HIS A N 1
ATOM 735 C CA . HIS A 1 85 ? 4.161 -14.598 -1.573 1.00 89.69 85 HIS A CA 1
ATOM 736 C C . HIS A 1 85 ? 5.530 -13.915 -1.526 1.00 89.69 85 HIS A C 1
ATOM 738 O O . HIS A 1 85 ? 6.488 -14.515 -1.048 1.00 89.69 85 HIS A O 1
ATOM 744 N N . LEU A 1 86 ? 5.636 -12.684 -2.036 1.00 89.06 86 LEU A N 1
ATOM 745 C CA . LEU A 1 86 ? 6.900 -11.954 -2.110 1.00 89.06 86 LEU A CA 1
ATOM 746 C C . LEU A 1 86 ? 7.270 -11.274 -0.787 1.00 89.06 86 LEU A C 1
ATOM 748 O O . LEU A 1 86 ? 8.408 -10.843 -0.642 1.00 89.06 86 LEU A O 1
ATOM 752 N N . ARG A 1 87 ? 6.327 -11.163 0.164 1.00 87.44 87 ARG A N 1
ATOM 753 C CA . ARG A 1 87 ? 6.550 -10.598 1.510 1.00 87.44 87 ARG A CA 1
ATOM 754 C C . ARG A 1 87 ? 7.287 -9.248 1.498 1.00 87.44 87 ARG A C 1
ATOM 756 O O . ARG A 1 87 ? 8.153 -8.980 2.323 1.00 87.44 87 ARG A O 1
ATOM 763 N N . ILE A 1 88 ? 6.940 -8.384 0.541 1.00 92.75 88 ILE A N 1
ATOM 764 C CA . ILE A 1 88 ? 7.617 -7.095 0.319 1.00 92.75 88 ILE A CA 1
ATOM 765 C C . ILE A 1 88 ? 7.520 -6.178 1.548 1.00 92.75 88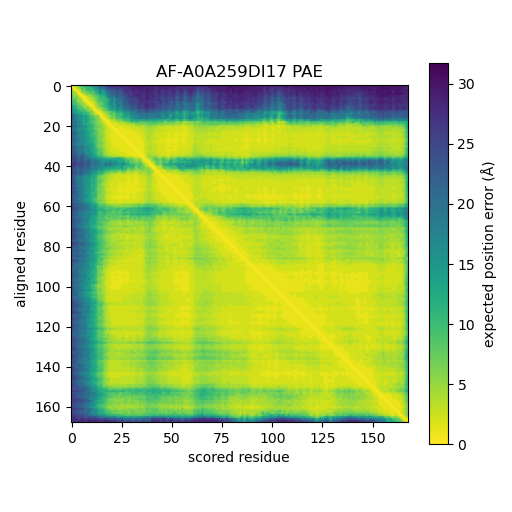 ILE A C 1
ATOM 767 O O . ILE A 1 88 ? 8.474 -5.487 1.923 1.00 92.75 88 ILE A O 1
ATOM 771 N N . GLU A 1 89 ? 6.350 -6.147 2.176 1.00 93.31 89 GLU A N 1
ATOM 772 C CA . GLU A 1 89 ? 6.084 -5.344 3.361 1.00 93.31 89 GLU A CA 1
ATOM 773 C C . GLU A 1 89 ? 5.076 -6.067 4.248 1.00 93.31 89 GLU A C 1
ATOM 775 O O . GLU A 1 89 ? 4.160 -6.717 3.741 1.00 93.31 89 GLU A O 1
ATOM 780 N N . GLU A 1 90 ? 5.231 -5.913 5.562 1.00 93.19 90 GLU A N 1
ATOM 781 C CA . GLU A 1 90 ? 4.255 -6.407 6.529 1.00 93.19 90 GLU A CA 1
ATOM 782 C C . GLU A 1 90 ? 2.869 -5.807 6.238 1.00 93.19 90 GLU A C 1
ATOM 784 O O . GLU A 1 90 ? 2.768 -4.583 6.072 1.00 93.19 90 GLU A O 1
ATOM 789 N N . PRO A 1 91 ? 1.782 -6.602 6.218 1.00 94.62 91 PRO A N 1
ATOM 790 C CA . PRO A 1 91 ? 0.466 -6.114 5.809 1.00 94.62 91 PRO A CA 1
ATOM 791 C C . PRO A 1 91 ? -0.032 -4.904 6.609 1.00 94.62 91 PRO A C 1
ATOM 793 O O . PRO A 1 91 ? -0.598 -3.964 6.048 1.00 94.62 91 PRO A O 1
ATOM 796 N N . SER A 1 92 ? 0.214 -4.888 7.923 1.00 94.50 92 SER A N 1
ATOM 797 C CA . SER A 1 92 ? -0.141 -3.759 8.795 1.00 94.50 92 SER A CA 1
ATOM 798 C C . SER A 1 92 ? 0.650 -2.493 8.452 1.00 94.50 92 SER A C 1
ATOM 800 O O . SER A 1 92 ? 0.085 -1.398 8.429 1.00 94.50 92 SER A O 1
ATOM 802 N N . THR A 1 93 ? 1.938 -2.641 8.135 1.00 95.25 93 THR A N 1
ATOM 803 C CA . THR A 1 93 ? 2.820 -1.539 7.728 1.00 95.25 93 THR A CA 1
ATOM 804 C C . THR A 1 93 ? 2.417 -0.990 6.363 1.00 95.25 93 THR A C 1
ATOM 806 O O . THR A 1 93 ? 2.291 0.224 6.201 1.00 95.25 93 THR A O 1
ATOM 809 N N . LEU A 1 94 ? 2.145 -1.867 5.390 1.00 96.62 94 LEU A N 1
ATOM 810 C CA . LEU A 1 94 ? 1.647 -1.463 4.076 1.00 96.62 94 LEU A CA 1
ATOM 811 C C . LEU A 1 94 ? 0.318 -0.710 4.204 1.00 96.62 94 LEU A C 1
ATOM 813 O O . LEU A 1 94 ? 0.166 0.369 3.636 1.00 96.62 94 LEU A O 1
ATOM 817 N N . CYS A 1 95 ? -0.617 -1.231 5.001 1.00 97.25 95 CYS A N 1
ATOM 818 C CA . CYS A 1 95 ? -1.904 -0.586 5.252 1.00 97.25 95 CYS A CA 1
ATOM 819 C C . CYS A 1 95 ? -1.738 0.817 5.857 1.00 97.25 95 CYS A C 1
ATOM 821 O O . CYS A 1 95 ? -2.355 1.770 5.379 1.00 97.25 95 CYS A O 1
ATOM 823 N N . GLN A 1 96 ? -0.848 0.973 6.843 1.00 96.94 96 GLN A N 1
ATOM 824 C CA . GLN A 1 96 ? -0.521 2.280 7.412 1.00 96.94 96 GLN A CA 1
ATOM 825 C C . GLN A 1 96 ? 0.031 3.245 6.351 1.00 96.94 96 GLN A C 1
ATOM 827 O O . GLN A 1 96 ? -0.476 4.362 6.228 1.00 96.94 96 GLN A O 1
ATOM 832 N N . HIS A 1 97 ? 1.026 2.827 5.561 1.00 97.25 97 HIS A N 1
ATOM 833 C CA . HIS A 1 97 ? 1.608 3.675 4.514 1.00 97.25 97 HIS A CA 1
ATOM 834 C C . HIS A 1 97 ? 0.563 4.127 3.484 1.00 97.25 97 HIS A C 1
ATOM 836 O O . HIS A 1 97 ? 0.590 5.278 3.039 1.00 97.25 97 HIS A O 1
ATOM 842 N N . LEU A 1 98 ? -0.371 3.243 3.125 1.00 97.81 98 LEU A N 1
ATOM 843 C CA . LEU A 1 98 ? -1.462 3.562 2.207 1.00 97.81 98 LEU A CA 1
ATOM 844 C C . LEU A 1 98 ? -2.442 4.569 2.811 1.00 97.81 98 LEU A C 1
ATOM 846 O O . LEU A 1 98 ? -2.858 5.487 2.110 1.00 97.81 98 LEU A O 1
ATOM 850 N N . VAL A 1 99 ? -2.770 4.479 4.102 1.00 97.88 99 VAL A N 1
ATOM 851 C CA . VAL A 1 99 ? -3.617 5.499 4.742 1.00 97.88 99 VAL A CA 1
ATOM 852 C C . VAL A 1 99 ? -2.904 6.847 4.824 1.00 97.88 99 VAL A C 1
ATOM 854 O O . VAL A 1 99 ? -3.504 7.863 4.474 1.00 97.88 99 VAL A O 1
ATOM 857 N N . GLU A 1 100 ? -1.628 6.880 5.220 1.00 96.81 100 GLU A N 1
ATOM 858 C CA . GLU A 1 100 ? -0.843 8.126 5.240 1.00 96.81 100 GLU A CA 1
ATOM 859 C C . GLU A 1 100 ? -0.836 8.790 3.856 1.00 96.81 100 GLU A C 1
ATOM 861 O O . GLU A 1 100 ? -1.047 10.001 3.736 1.00 96.81 100 GLU A O 1
ATOM 866 N N . ARG A 1 101 ? -0.665 7.990 2.798 1.00 95.56 101 ARG A N 1
ATOM 867 C CA . ARG A 1 101 ? -0.694 8.476 1.417 1.00 95.56 101 ARG A CA 1
ATOM 868 C C . ARG A 1 101 ? -2.075 8.950 0.980 1.00 95.56 101 ARG A C 1
ATOM 870 O O . ARG A 1 101 ? -2.170 10.016 0.375 1.00 95.56 101 ARG A O 1
ATOM 877 N N . ALA A 1 102 ? -3.136 8.219 1.312 1.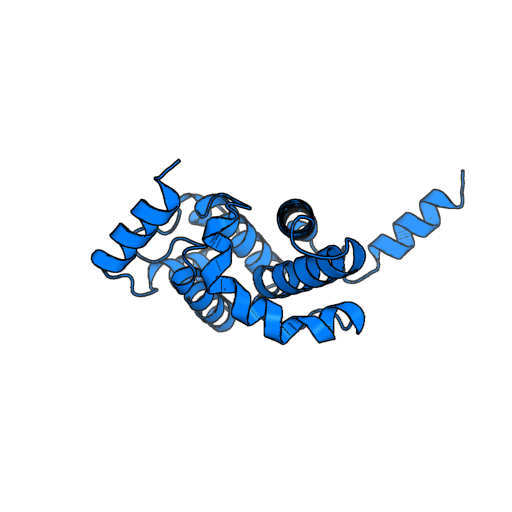00 96.69 102 ALA A N 1
ATOM 878 C CA . ALA A 1 102 ? -4.506 8.611 0.988 1.00 96.69 102 ALA A CA 1
ATOM 879 C C . ALA A 1 102 ? -4.864 9.961 1.628 1.00 96.69 102 ALA A C 1
ATOM 881 O O . ALA A 1 102 ? -5.392 10.847 0.952 1.00 96.69 102 ALA A O 1
ATOM 882 N N . VAL A 1 103 ? -4.502 10.150 2.903 1.00 96.31 103 VAL A N 1
ATOM 883 C CA . VAL A 1 103 ? -4.639 11.427 3.621 1.00 96.31 103 VAL A CA 1
ATOM 884 C C . VAL A 1 103 ? -3.903 12.542 2.885 1.00 96.31 103 VAL A C 1
ATOM 886 O O . VAL A 1 103 ? -4.490 13.590 2.610 1.00 96.31 103 VAL A O 1
ATOM 889 N N . GLU A 1 104 ? -2.634 12.321 2.546 1.00 94.38 104 GLU A N 1
ATOM 890 C CA . GLU A 1 104 ? -1.796 13.343 1.923 1.00 94.38 104 GLU A CA 1
ATOM 891 C C . GLU A 1 104 ? -2.294 13.741 0.523 1.00 94.38 104 GLU A C 1
ATOM 893 O O . GLU A 1 104 ? -2.337 14.925 0.176 1.00 94.38 104 GLU A O 1
ATOM 898 N N . MET A 1 105 ? -2.723 12.756 -0.266 1.00 91.94 105 MET A N 1
ATOM 899 C CA . MET A 1 105 ? -3.262 12.949 -1.612 1.00 91.94 105 MET A CA 1
ATOM 900 C C . MET A 1 105 ? -4.727 13.404 -1.620 1.00 91.94 105 MET A C 1
ATOM 902 O O . MET A 1 105 ? -5.223 13.803 -2.673 1.00 91.94 105 MET A O 1
ATOM 906 N N . LYS A 1 106 ? -5.408 13.385 -0.465 1.00 93.56 106 LYS A N 1
ATOM 907 C CA . LYS A 1 106 ? -6.851 13.650 -0.325 1.00 93.56 106 LYS A CA 1
ATOM 908 C C . LYS A 1 106 ? -7.696 12.752 -1.234 1.00 93.56 106 LYS A C 1
ATOM 910 O O . LYS A 1 106 ? -8.602 13.220 -1.925 1.00 93.56 106 LYS A O 1
ATOM 915 N N . VAL A 1 107 ? -7.370 11.464 -1.252 1.00 94.69 107 VAL A N 1
ATOM 916 C CA . VAL A 1 107 ? -8.060 10.470 -2.082 1.00 94.69 107 VAL A CA 1
ATOM 917 C C . VAL A 1 107 ? -9.517 10.347 -1.623 1.00 94.69 107 VAL A C 1
ATOM 919 O O . VAL A 1 107 ? -9.775 10.250 -0.426 1.00 94.69 107 VAL A O 1
ATOM 922 N N . PRO A 1 108 ? -10.506 10.332 -2.531 1.00 96.06 108 PRO A N 1
ATOM 923 C CA . PRO A 1 108 ? -11.890 10.105 -2.133 1.00 96.06 108 PRO A CA 1
ATOM 924 C C . PRO A 1 108 ? -12.044 8.778 -1.375 1.00 96.06 108 PRO A C 1
ATOM 926 O O . PRO A 1 108 ? -11.555 7.743 -1.829 1.00 96.06 108 PRO A O 1
ATOM 929 N N . ALA A 1 109 ? -12.758 8.793 -0.245 1.00 95.06 109 ALA A N 1
ATOM 930 C CA . ALA A 1 109 ? -12.921 7.622 0.622 1.00 95.06 109 ALA A CA 1
ATOM 931 C C . ALA A 1 109 ? -13.469 6.394 -0.130 1.00 95.06 109 ALA A C 1
ATOM 933 O O . ALA A 1 109 ? -12.981 5.287 0.066 1.00 95.06 109 ALA A O 1
ATOM 934 N N . SER A 1 110 ? -14.399 6.600 -1.068 1.00 94.00 110 SER A N 1
ATOM 935 C CA . SER A 1 110 ? -14.954 5.536 -1.912 1.00 94.00 110 SER A CA 1
ATOM 936 C C . SER A 1 110 ? -13.915 4.878 -2.827 1.00 94.00 110 SER A C 1
ATOM 938 O O . SER A 1 110 ? -13.913 3.656 -2.975 1.00 94.00 110 SER A O 1
ATOM 940 N N . VAL A 1 111 ? -13.014 5.670 -3.421 1.00 95.50 111 VAL A N 1
ATOM 941 C CA . VAL A 1 111 ? -11.910 5.162 -4.253 1.00 95.50 111 VAL A CA 1
ATOM 942 C C . VAL A 1 111 ? -10.950 4.357 -3.389 1.00 95.50 111 VAL A C 1
ATOM 944 O O . VAL A 1 111 ? -10.601 3.231 -3.738 1.00 95.50 111 VAL A O 1
ATOM 947 N N . PHE A 1 112 ? -10.583 4.904 -2.231 1.00 96.88 112 PHE A N 1
ATOM 948 C CA . PHE A 1 112 ? -9.731 4.219 -1.270 1.00 96.88 112 PHE A CA 1
ATOM 949 C C . PHE A 1 112 ? -10.343 2.882 -0.823 1.00 96.88 112 PHE A C 1
ATOM 951 O O . PHE A 1 112 ? -9.695 1.847 -0.946 1.00 96.88 112 PHE A O 1
ATOM 958 N N . GLY A 1 113 ? -11.602 2.865 -0.378 1.00 96.19 113 GLY A N 1
ATOM 959 C CA . GLY A 1 113 ? -12.281 1.651 0.080 1.00 96.19 113 GLY A CA 1
ATOM 960 C C . GLY A 1 113 ? -12.392 0.578 -1.009 1.00 96.19 113 GLY A C 1
ATOM 961 O O . GLY A 1 113 ? -12.160 -0.606 -0.745 1.00 96.19 113 GLY A O 1
ATOM 962 N N . MET A 1 114 ? -12.680 0.976 -2.255 1.00 95.50 114 MET A N 1
ATOM 963 C CA . MET A 1 114 ? -12.692 0.060 -3.400 1.00 95.50 114 MET A CA 1
ATOM 964 C C . MET A 1 114 ? -11.309 -0.547 -3.653 1.00 95.50 114 MET A C 1
ATOM 966 O O . MET A 1 114 ? -11.202 -1.763 -3.819 1.00 95.50 114 MET A O 1
ATOM 970 N N . HIS A 1 115 ? -10.258 0.273 -3.631 1.00 96.69 115 HIS A N 1
ATOM 971 C CA . HIS A 1 115 ? -8.886 -0.187 -3.843 1.00 96.69 115 HIS A CA 1
ATOM 972 C C . HIS A 1 115 ? -8.411 -1.125 -2.731 1.00 96.69 115 HIS A C 1
ATOM 974 O O . HIS A 1 115 ? -7.913 -2.218 -2.996 1.00 96.69 115 HIS A O 1
ATOM 980 N N . MET A 1 116 ? -8.653 -0.766 -1.470 1.00 96.88 116 MET A N 1
ATOM 981 C CA . MET A 1 116 ? -8.279 -1.600 -0.324 1.00 96.88 116 MET A CA 1
ATOM 982 C C . MET A 1 116 ? -9.008 -2.947 -0.332 1.00 96.88 116 MET A C 1
ATOM 984 O O . MET A 1 116 ? -8.436 -3.951 0.086 1.00 96.88 116 MET A O 1
ATOM 988 N N . ARG A 1 117 ? -10.228 -3.020 -0.882 1.00 94.88 117 ARG A N 1
ATOM 989 C CA . ARG A 1 117 ? -10.927 -4.296 -1.110 1.00 94.88 117 ARG A CA 1
ATOM 990 C C . ARG A 1 117 ? -10.211 -5.184 -2.131 1.00 94.88 117 ARG A C 1
ATOM 992 O O . ARG A 1 117 ? -10.218 -6.404 -1.966 1.00 94.88 117 ARG A O 1
ATOM 999 N N . VAL A 1 118 ? -9.615 -4.609 -3.177 1.00 94.31 118 VAL A N 1
ATOM 1000 C CA . VAL A 1 118 ? -8.802 -5.366 -4.144 1.00 94.31 118 VAL A CA 1
ATOM 1001 C C . VAL A 1 118 ? -7.557 -5.919 -3.453 1.00 94.31 118 VAL A C 1
ATOM 1003 O O . VAL A 1 118 ? -7.298 -7.119 -3.532 1.00 94.31 118 VAL A O 1
ATOM 1006 N N . LEU A 1 119 ? -6.846 -5.080 -2.696 1.00 95.62 119 LEU A N 1
ATOM 1007 C CA . LEU A 1 119 ? -5.650 -5.495 -1.958 1.00 95.62 119 LEU A CA 1
ATOM 1008 C C . LEU A 1 119 ? -5.960 -6.536 -0.866 1.00 95.62 119 LEU A C 1
ATOM 1010 O O . LEU A 1 119 ? -5.175 -7.460 -0.661 1.00 95.62 119 LEU A O 1
ATOM 1014 N N . TRP A 1 120 ? -7.121 -6.440 -0.210 1.00 94.88 120 TRP A N 1
ATOM 1015 C CA . TRP A 1 120 ? -7.611 -7.440 0.745 1.00 94.88 120 TRP A CA 1
ATOM 1016 C C . TRP A 1 120 ? -7.785 -8.817 0.102 1.00 94.88 120 TRP A C 1
ATOM 1018 O O . TRP A 1 120 ? -7.326 -9.817 0.646 1.00 94.88 120 TRP A O 1
ATOM 1028 N N . ARG A 1 121 ? -8.387 -8.878 -1.093 1.00 91.62 121 ARG A N 1
ATOM 1029 C CA . ARG A 1 121 ? -8.531 -10.135 -1.850 1.00 91.62 121 ARG A CA 1
ATOM 1030 C C . ARG A 1 121 ? -7.183 -10.735 -2.254 1.00 91.62 121 ARG A C 1
ATOM 1032 O O . ARG A 1 121 ? -7.093 -11.947 -2.419 1.00 91.62 121 ARG A O 1
ATOM 1039 N N . GLY A 1 122 ? -6.157 -9.896 -2.398 1.00 91.69 122 GLY A N 1
ATOM 1040 C CA . GLY A 1 122 ? -4.771 -10.312 -2.605 1.00 91.69 122 GLY A CA 1
ATOM 1041 C C . GLY A 1 122 ? -3.990 -10.611 -1.322 1.00 91.69 122 GLY A C 1
ATOM 1042 O O . GLY A 1 122 ? -2.798 -10.877 -1.410 1.00 91.69 122 GLY A O 1
ATOM 1043 N N . TYR A 1 123 ? -4.630 -10.577 -0.147 1.00 92.38 123 TYR A N 1
ATOM 1044 C CA . TYR A 1 123 ? -4.007 -10.797 1.166 1.00 92.38 123 TYR A CA 1
ATOM 1045 C C . TYR A 1 123 ? -2.881 -9.807 1.510 1.00 92.38 123 TYR A C 1
ATOM 1047 O O . TYR A 1 123 ? -1.983 -10.127 2.282 1.00 92.38 123 TYR A O 1
ATOM 1055 N N . LEU A 1 124 ? -2.921 -8.593 0.951 1.00 94.31 124 LEU A N 1
ATOM 1056 C CA . LEU A 1 124 ? -1.852 -7.602 1.125 1.00 94.31 124 LEU A CA 1
ATOM 1057 C C . LEU A 1 124 ? -2.082 -6.637 2.284 1.00 94.31 124 LEU A C 1
ATOM 1059 O O . LEU A 1 124 ? -1.125 -6.094 2.827 1.00 94.31 124 LEU A O 1
ATOM 1063 N N . VAL A 1 125 ? -3.339 -6.379 2.647 1.00 95.81 125 VAL A N 1
ATOM 1064 C CA . VAL A 1 125 ? -3.686 -5.397 3.681 1.00 95.81 125 VAL A CA 1
ATOM 1065 C C . VAL A 1 125 ? -4.814 -5.925 4.561 1.00 95.81 125 VAL A C 1
ATOM 1067 O O . VAL A 1 125 ? -5.793 -6.429 4.022 1.00 95.81 125 VAL A O 1
ATOM 1070 N N . PRO A 1 126 ? -4.723 -5.803 5.892 1.00 94.56 126 PRO A N 1
ATOM 1071 C CA . PRO A 1 126 ? -5.801 -6.176 6.803 1.00 94.56 126 PRO A CA 1
ATOM 1072 C C . PRO A 1 126 ? -6.985 -5.199 6.729 1.00 94.56 126 PRO A C 1
ATOM 1074 O O . PRO A 1 126 ? -6.795 -3.982 6.669 1.00 94.56 126 PRO A O 1
ATOM 1077 N N . VAL A 1 127 ? -8.211 -5.728 6.785 1.00 94.50 127 VAL A N 1
ATOM 1078 C CA . VAL A 1 127 ? -9.463 -4.944 6.775 1.00 94.50 127 VAL A CA 1
ATOM 1079 C C . VAL A 1 127 ? -10.483 -5.491 7.782 1.00 94.50 127 VAL A C 1
ATOM 1081 O O . VAL A 1 127 ? -10.273 -6.525 8.421 1.00 94.50 127 VAL A O 1
ATOM 1084 N N . GLY A 1 128 ? -11.613 -4.805 7.947 1.00 92.44 128 GLY A N 1
ATOM 1085 C CA . GLY A 1 128 ? -12.674 -5.211 8.859 1.00 92.44 128 GLY A CA 1
ATOM 1086 C C . GLY A 1 128 ? -12.182 -5.253 10.307 1.00 92.44 128 GLY A C 1
ATOM 1087 O O . GLY A 1 128 ? -11.492 -4.346 10.779 1.00 92.44 128 GLY A O 1
ATOM 1088 N N . ARG A 1 129 ? -12.480 -6.351 11.011 1.00 90.12 129 ARG A N 1
ATOM 1089 C CA . ARG A 1 129 ? -12.124 -6.541 12.431 1.00 90.12 129 ARG A CA 1
ATOM 1090 C C . ARG A 1 129 ? -10.619 -6.586 12.725 1.00 90.12 129 ARG A C 1
ATOM 1092 O O . ARG A 1 129 ? -10.243 -6.415 13.881 1.00 90.12 129 ARG A O 1
ATOM 1099 N N . ILE A 1 130 ? -9.784 -6.840 11.716 1.00 93.06 130 ILE A N 1
ATOM 1100 C CA . ILE A 1 130 ? -8.319 -6.890 11.857 1.00 93.06 130 ILE A CA 1
ATOM 1101 C C . ILE A 1 130 ? -7.634 -5.603 11.379 1.00 93.06 130 ILE A C 1
ATOM 1103 O O . ILE A 1 130 ? -6.409 -5.545 11.339 1.00 93.06 130 ILE A O 1
ATOM 1107 N N . THR A 1 131 ? -8.402 -4.558 11.046 1.00 94.62 131 THR A N 1
ATOM 1108 C CA . THR A 1 131 ? -7.847 -3.255 10.657 1.00 94.62 131 THR A CA 1
ATOM 1109 C C . THR A 1 131 ? -6.902 -2.717 11.750 1.00 94.62 131 THR A C 1
ATOM 1111 O O . THR A 1 131 ? -7.316 -2.620 12.913 1.00 94.62 131 THR A O 1
ATOM 1114 N N . PRO A 1 132 ? -5.659 -2.321 11.414 1.00 94.75 132 PRO A N 1
ATOM 1115 C CA . PRO A 1 132 ? -4.667 -1.881 12.385 1.00 94.75 132 PRO A CA 1
ATOM 1116 C C . PRO A 1 132 ? -5.136 -0.647 13.160 1.00 94.75 132 PRO A C 1
ATOM 1118 O O . PRO A 1 132 ? -5.471 0.389 12.587 1.00 94.75 132 PRO A O 1
ATOM 1121 N N . LYS A 1 133 ? -5.168 -0.743 14.494 1.00 92.56 133 LYS A N 1
ATOM 1122 C CA . LYS A 1 133 ? -5.686 0.335 15.359 1.00 92.56 133 LYS A CA 1
ATOM 1123 C C . LYS A 1 133 ? -4.804 1.581 15.363 1.00 92.56 133 LYS A C 1
ATOM 1125 O O . LYS A 1 133 ? -5.311 2.682 15.555 1.00 92.56 133 LYS A O 1
ATOM 1130 N N . ASN A 1 134 ? -3.502 1.421 15.128 1.00 91.50 134 ASN A N 1
ATOM 1131 C CA . ASN A 1 134 ? -2.556 2.532 15.013 1.00 91.50 134 ASN A CA 1
ATOM 1132 C C . ASN A 1 134 ? -2.935 3.511 13.889 1.00 91.50 134 ASN A C 1
ATOM 1134 O O . ASN A 1 134 ? -2.634 4.696 14.014 1.00 91.50 134 ASN A O 1
ATOM 1138 N N . ILE A 1 135 ? -3.663 3.068 12.857 1.00 94.06 135 ILE A N 1
ATOM 1139 C CA . ILE A 1 135 ? -4.164 3.940 11.786 1.00 94.06 135 ILE A CA 1
ATOM 1140 C C . ILE A 1 135 ? -5.005 5.093 12.343 1.00 94.06 135 ILE A C 1
ATOM 1142 O O . ILE A 1 135 ? -4.858 6.213 11.868 1.00 94.06 135 ILE A O 1
ATOM 1146 N N . GLN A 1 136 ? -5.808 4.868 13.391 1.00 91.69 136 GLN A N 1
ATOM 1147 C CA . GLN A 1 136 ? -6.642 5.917 13.999 1.00 91.69 136 GLN A CA 1
ATOM 1148 C C . GLN A 1 136 ? -5.828 7.098 14.551 1.00 91.69 136 GLN A C 1
ATOM 1150 O O . GLN A 1 136 ? -6.354 8.201 14.675 1.00 91.69 136 GLN A O 1
ATOM 1155 N N . SER A 1 137 ? -4.550 6.883 14.884 1.00 92.81 137 SER A N 1
ATOM 1156 C CA . SER A 1 137 ? -3.667 7.941 15.390 1.00 92.81 137 SER A CA 1
ATOM 1157 C C . SER A 1 137 ? -3.103 8.849 14.290 1.00 92.81 137 SER A C 1
ATOM 1159 O O . SER A 1 137 ? -2.561 9.911 14.594 1.00 92.81 137 SER A O 1
ATOM 1161 N N . ILE A 1 138 ? -3.247 8.473 13.014 1.00 94.62 138 ILE A N 1
ATOM 1162 C CA . ILE A 1 138 ? -2.787 9.277 11.879 1.00 94.62 138 ILE A CA 1
ATOM 1163 C C . ILE A 1 138 ? -3.739 10.475 11.711 1.00 94.62 138 ILE A C 1
ATOM 1165 O O . ILE A 1 138 ? -4.945 10.273 11.525 1.00 94.62 138 ILE A O 1
ATOM 1169 N N . PRO A 1 139 ? -3.245 11.726 11.721 1.00 95.19 139 PRO A N 1
ATOM 1170 C CA . PRO A 1 139 ? -4.089 12.900 11.513 1.00 95.19 139 PRO A CA 1
ATOM 1171 C C . PRO A 1 139 ? -4.849 12.832 10.180 1.00 95.19 139 PRO A C 1
ATOM 1173 O O . PRO A 1 139 ? -4.249 12.608 9.136 1.00 95.19 139 PRO A O 1
ATOM 1176 N N . GLY A 1 140 ? -6.171 13.032 10.205 1.00 95.06 140 GLY A N 1
ATOM 1177 C CA . GLY A 1 140 ? -7.021 12.993 9.004 1.00 95.06 140 GLY A CA 1
ATOM 1178 C C . GLY A 1 140 ? -7.415 11.590 8.519 1.00 95.06 140 GLY A C 1
ATOM 1179 O O . GLY A 1 140 ? -8.116 11.472 7.517 1.00 95.06 1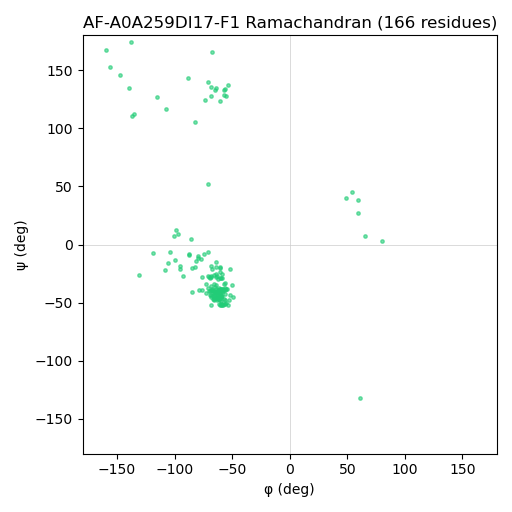40 GLY A O 1
ATOM 1180 N N . SER A 1 141 ? -7.020 10.528 9.228 1.00 96.75 141 SER A N 1
ATOM 1181 C CA . SER A 1 141 ? -7.288 9.140 8.822 1.00 96.75 141 SER A CA 1
ATOM 1182 C C . SER A 1 141 ? -8.710 8.643 9.076 1.00 96.75 141 SER A C 1
ATOM 1184 O O . SER A 1 141 ? -9.071 7.588 8.564 1.00 96.75 141 SER A O 1
ATOM 1186 N N . ALA A 1 142 ? -9.516 9.374 9.855 1.00 96.75 142 ALA A N 1
ATOM 1187 C CA . ALA A 1 142 ? -10.779 8.878 10.404 1.00 96.75 142 ALA A CA 1
ATOM 1188 C C . ALA A 1 142 ? -11.716 8.278 9.341 1.00 96.75 142 ALA A C 1
ATOM 1190 O O . ALA A 1 142 ? -12.264 7.197 9.548 1.00 96.75 142 ALA A O 1
ATOM 1191 N N . VAL A 1 143 ? -11.852 8.936 8.183 1.00 96.69 143 VAL A N 1
ATOM 1192 C CA . VAL A 1 143 ? -12.710 8.443 7.094 1.00 96.69 143 VAL A CA 1
ATOM 1193 C C . VAL A 1 143 ? -12.152 7.164 6.457 1.00 96.69 143 VAL A C 1
ATOM 1195 O O . VAL A 1 143 ? -12.901 6.230 6.202 1.00 96.69 143 VAL A O 1
ATOM 1198 N N . TYR A 1 144 ? -10.833 7.071 6.276 1.00 97.69 144 TYR A N 1
ATOM 1199 C CA . TYR A 1 144 ? -10.173 5.896 5.700 1.00 97.69 144 TYR A CA 1
ATOM 1200 C C . TYR A 1 144 ? -10.189 4.706 6.662 1.00 97.69 144 TYR A C 1
ATOM 1202 O O . TYR A 1 144 ? -10.384 3.567 6.246 1.00 97.69 144 TYR A O 1
ATOM 1210 N N . TYR A 1 145 ? -10.030 4.966 7.962 1.00 97.06 145 TYR A N 1
ATOM 1211 C CA . TYR A 1 145 ? -10.163 3.940 8.990 1.00 97.06 145 TYR A CA 1
ATOM 1212 C C . TYR A 1 145 ? -11.584 3.368 9.032 1.00 97.06 145 TYR A C 1
ATOM 1214 O O . TYR A 1 145 ? -11.753 2.151 9.148 1.00 97.06 145 TYR A O 1
ATOM 1222 N N . ALA A 1 146 ? -12.599 4.229 8.910 1.00 96.06 146 ALA A N 1
ATOM 1223 C CA . ALA A 1 146 ? -13.989 3.801 8.825 1.00 96.06 146 ALA A CA 1
ATOM 1224 C C . ALA A 1 146 ? -14.232 2.935 7.579 1.00 96.06 146 ALA A C 1
ATOM 1226 O O . ALA A 1 146 ? -14.812 1.859 7.707 1.00 96.06 146 ALA A O 1
ATOM 1227 N N . GLU A 1 147 ? -13.729 3.341 6.407 1.00 96.31 147 GLU A N 1
ATOM 1228 C CA . GLU A 1 147 ? -13.801 2.531 5.180 1.00 96.31 147 GLU A CA 1
ATOM 1229 C C . GLU A 1 147 ? -13.193 1.137 5.381 1.00 96.31 147 GLU A C 1
ATOM 1231 O O . GLU A 1 147 ? -13.856 0.139 5.110 1.00 96.31 147 GLU A O 1
ATOM 1236 N N . LEU A 1 148 ? -11.973 1.045 5.926 1.00 95.88 148 LEU A N 1
ATOM 1237 C CA . LEU A 1 148 ? -11.315 -0.244 6.181 1.00 95.88 148 LEU A CA 1
ATOM 1238 C C . LEU A 1 148 ? -12.097 -1.112 7.160 1.00 95.88 148 LEU A C 1
ATOM 1240 O O . LEU A 1 148 ? -12.312 -2.294 6.899 1.00 95.88 148 LEU A O 1
ATOM 1244 N N . SER A 1 149 ? -12.540 -0.527 8.271 1.00 94.88 149 SER A N 1
ATOM 1245 C CA . SER A 1 149 ? -13.230 -1.253 9.341 1.00 94.88 149 SER A CA 1
ATOM 1246 C C . SER A 1 149 ? -14.610 -1.754 8.914 1.00 94.88 149 SER A C 1
ATOM 1248 O O . SER A 1 149 ? -15.078 -2.767 9.431 1.00 94.88 149 SER A O 1
ATOM 1250 N N . ASN A 1 150 ? -15.243 -1.073 7.956 1.00 94.88 150 ASN A N 1
ATOM 1251 C CA . ASN A 1 150 ? -16.551 -1.437 7.419 1.00 94.88 150 ASN A CA 1
ATOM 1252 C C . ASN A 1 150 ? -16.476 -2.433 6.252 1.00 94.88 150 ASN A C 1
ATOM 1254 O O . ASN A 1 150 ? -17.516 -2.928 5.809 1.00 94.88 150 ASN A O 1
ATOM 1258 N N . LEU A 1 151 ? -15.281 -2.747 5.734 1.00 92.06 151 LEU A N 1
ATOM 1259 C CA . LEU A 1 151 ? -15.148 -3.774 4.704 1.00 92.06 151 LEU A CA 1
ATOM 1260 C C . LEU A 1 151 ? -15.539 -5.152 5.267 1.00 92.06 151 LEU A C 1
ATOM 1262 O O . LEU A 1 151 ? -15.071 -5.541 6.340 1.00 92.06 151 LEU A O 1
ATOM 1266 N N . PRO A 1 152 ? -16.375 -5.919 4.543 1.00 87.19 152 PRO A N 1
ATOM 1267 C CA . PRO A 1 152 ? -16.794 -7.234 4.995 1.00 87.19 152 PRO A CA 1
ATOM 1268 C C . PRO A 1 152 ? -15.605 -8.197 4.978 1.00 87.19 152 PRO A C 1
ATOM 1270 O O . PRO A 1 152 ? -14.934 -8.358 3.958 1.00 87.19 152 PRO A O 1
ATOM 1273 N N . ALA A 1 153 ? -15.380 -8.861 6.108 1.00 86.62 153 ALA A N 1
ATOM 1274 C CA . ALA A 1 153 ? -14.382 -9.909 6.258 1.00 86.62 153 ALA A CA 1
ATOM 1275 C C . ALA A 1 153 ? -15.013 -11.074 7.027 1.00 86.62 153 ALA A C 1
ATOM 1277 O O . ALA A 1 153 ? -15.363 -10.929 8.204 1.00 86.62 153 ALA A O 1
ATOM 1278 N N . SER A 1 154 ? -15.200 -12.213 6.353 1.00 86.69 154 SER A N 1
ATOM 1279 C CA . SER A 1 154 ? -15.699 -13.426 7.007 1.00 86.69 154 SER A CA 1
ATOM 1280 C C . SER A 1 154 ? -14.666 -13.971 8.001 1.00 86.69 154 SER A C 1
ATOM 1282 O O . SER A 1 154 ? -13.499 -13.558 8.010 1.00 86.69 154 SER A O 1
ATOM 1284 N N . LYS A 1 155 ? -15.076 -14.895 8.879 1.00 86.31 155 LYS A N 1
ATOM 1285 C CA . LYS A 1 155 ? -14.124 -15.519 9.810 1.00 86.31 155 LYS A CA 1
ATOM 1286 C C . LYS A 1 155 ? -13.076 -16.325 9.043 1.00 86.31 155 LYS A C 1
ATOM 1288 O O . LYS A 1 155 ? -11.906 -16.271 9.411 1.00 86.31 155 LYS A O 1
ATOM 1293 N N . GLU A 1 156 ? -13.504 -16.987 7.976 1.00 86.75 156 GLU A N 1
ATOM 1294 C CA . GLU A 1 156 ? -12.700 -17.794 7.067 1.00 86.75 156 GLU A CA 1
ATOM 1295 C C . GLU A 1 156 ? -11.684 -16.934 6.307 1.00 86.75 156 GLU A C 1
ATOM 1297 O O . GLU A 1 156 ? -10.514 -17.300 6.228 1.00 86.75 156 GLU A O 1
ATOM 1302 N N . ASP A 1 157 ? -12.094 -15.766 5.800 1.00 86.12 157 ASP A N 1
ATOM 1303 C CA . ASP A 1 157 ? -11.178 -14.847 5.109 1.00 86.12 157 ASP A CA 1
ATOM 1304 C C . ASP A 1 157 ? -10.106 -14.313 6.057 1.00 86.12 157 ASP A C 1
ATOM 1306 O O . ASP A 1 157 ? -8.938 -14.228 5.689 1.00 86.12 157 ASP A O 1
ATOM 1310 N N . VAL A 1 158 ? -10.494 -13.987 7.293 1.00 87.38 158 VAL A N 1
ATOM 1311 C CA . VAL A 1 158 ? -9.547 -13.540 8.319 1.00 87.38 158 VAL A CA 1
ATOM 1312 C C . VAL A 1 158 ? -8.590 -14.661 8.694 1.00 87.38 158 VAL A C 1
ATOM 1314 O O . VAL A 1 158 ? -7.399 -14.405 8.781 1.00 87.38 158 VAL A O 1
ATOM 1317 N N . GLN A 1 159 ? -9.069 -15.891 8.875 1.00 88.88 159 GLN A N 1
ATOM 1318 C CA . GLN A 1 159 ? -8.187 -17.017 9.171 1.00 88.88 159 GLN A CA 1
ATOM 1319 C C . GLN A 1 159 ? -7.194 -17.265 8.028 1.00 88.88 159 GLN A C 1
ATOM 1321 O O . GLN A 1 159 ? -5.998 -17.346 8.281 1.00 88.88 159 GLN A O 1
ATOM 1326 N N . ARG A 1 160 ? -7.660 -17.284 6.773 1.00 87.12 160 ARG A N 1
ATOM 1327 C CA . ARG A 1 160 ? -6.783 -17.421 5.599 1.00 87.12 160 ARG A CA 1
ATOM 1328 C C . ARG A 1 160 ? -5.771 -16.292 5.487 1.00 87.12 160 ARG A C 1
ATOM 1330 O O . ARG A 1 160 ? -4.648 -16.522 5.054 1.00 87.12 160 ARG A O 1
ATOM 1337 N N . PHE A 1 161 ? -6.180 -15.070 5.818 1.00 89.50 161 PHE A N 1
ATOM 1338 C CA . PHE A 1 161 ? -5.266 -13.942 5.866 1.00 89.50 161 PHE A CA 1
ATOM 1339 C C . PHE A 1 161 ? -4.179 -14.188 6.911 1.00 89.50 161 PHE A C 1
ATOM 1341 O O . PHE A 1 161 ? -3.009 -14.129 6.557 1.00 89.50 161 PHE A O 1
ATOM 1348 N N . MET A 1 162 ? -4.558 -14.548 8.142 1.00 87.75 162 MET A N 1
ATOM 1349 C CA . MET A 1 162 ? -3.603 -14.857 9.207 1.00 87.75 162 MET A CA 1
ATOM 1350 C C . MET A 1 162 ? -2.653 -15.979 8.780 1.00 87.75 162 MET A C 1
ATOM 1352 O O . MET A 1 162 ? -1.459 -15.736 8.768 1.00 87.75 162 MET A O 1
ATOM 1356 N N . GLU A 1 163 ? -3.145 -17.120 8.285 1.00 87.50 163 GLU A N 1
ATOM 1357 C CA . GLU A 1 163 ? -2.317 -18.237 7.785 1.00 87.50 163 GLU A CA 1
ATOM 1358 C C . GLU A 1 163 ? -1.286 -17.778 6.737 1.00 87.50 163 GLU A C 1
ATOM 1360 O O . GLU A 1 163 ? -0.094 -18.055 6.853 1.00 87.50 163 GLU A O 1
ATOM 1365 N N . LYS A 1 164 ? -1.717 -16.991 5.745 1.00 82.81 164 LYS A N 1
ATOM 1366 C CA . LYS A 1 164 ? -0.830 -16.481 4.685 1.00 82.81 164 LYS A CA 1
ATOM 1367 C C . LYS A 1 164 ? 0.193 -15.454 5.170 1.00 82.81 164 LYS A C 1
ATOM 1369 O O . LYS A 1 164 ? 1.163 -15.200 4.455 1.00 82.81 164 LYS A O 1
ATOM 1374 N N . THR A 1 165 ? -0.035 -14.854 6.335 1.00 79.75 16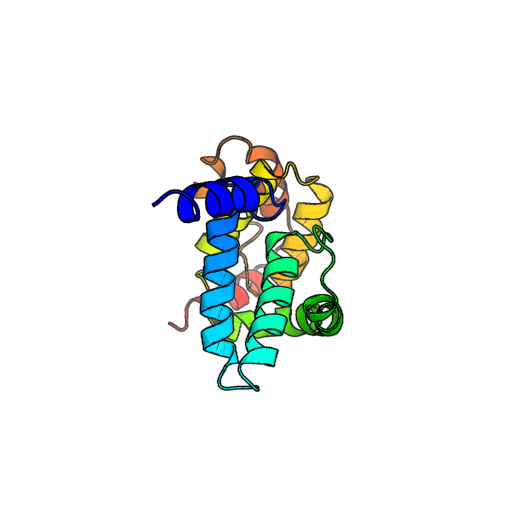5 THR A N 1
ATOM 1375 C CA . THR A 1 165 ? 0.815 -13.802 6.911 1.00 79.75 165 THR A CA 1
ATOM 1376 C C . THR A 1 165 ? 1.624 -14.266 8.133 1.00 79.75 165 THR A C 1
ATOM 1378 O O . THR A 1 165 ? 2.663 -13.677 8.408 1.00 79.75 165 THR A O 1
ATOM 1381 N N . GLU A 1 166 ? 1.206 -15.335 8.824 1.00 69.19 166 GLU A N 1
ATOM 1382 C CA . GLU A 1 166 ? 1.803 -15.876 10.059 1.00 69.19 166 GLU A CA 1
ATOM 1383 C C . GLU A 1 166 ? 2.721 -17.091 9.838 1.00 69.19 166 GLU A C 1
ATOM 1385 O O . GLU A 1 166 ? 3.474 -17.419 10.747 1.00 69.19 166 GLU A O 1
ATOM 1390 N N . GLU A 1 167 ? 2.734 -17.743 8.666 1.00 52.25 167 GLU A N 1
ATOM 1391 C CA . GLU A 1 167 ? 3.734 -18.783 8.320 1.00 52.25 167 GLU A CA 1
ATOM 1392 C C . GLU A 1 167 ? 5.145 -18.186 8.073 1.00 52.25 167 GLU A C 1
ATOM 1394 O O . GLU A 1 167 ? 5.773 -18.391 7.025 1.00 52.25 167 GLU A O 1
ATOM 1399 N N . SER A 1 168 ? 5.635 -17.394 9.028 1.00 44.38 168 SER A N 1
ATOM 1400 C CA . SER A 1 168 ? 6.973 -16.795 9.088 1.00 44.38 168 SER A CA 1
ATOM 1401 C C . SER A 1 168 ? 7.812 -17.416 10.194 1.00 44.38 168 SER A C 1
ATOM 1403 O O . SER A 1 168 ? 7.289 -17.586 11.315 1.00 44.38 168 SER A O 1
#

Solvent-accessible surface area (backbone atoms only — not comparable to full-atom values): 9320 Å² total; per-residue (Å²): 140,64,69,68,64,53,51,54,59,53,50,56,70,35,79,76,55,70,46,88,52,40,61,57,42,54,53,50,22,53,48,38,19,65,70,35,39,86,76,43,59,62,72,58,17,46,31,40,22,42,21,35,32,42,39,65,67,45,53,70,47,87,89,74,92,49,76,73,31,58,81,27,40,72,57,27,65,68,41,46,66,56,49,46,80,68,62,73,59,59,31,64,59,46,43,43,54,47,49,57,32,35,49,74,70,63,55,56,55,69,53,48,40,55,39,51,52,55,39,37,75,15,57,44,31,61,44,12,96,62,36,61,70,72,46,69,74,42,84,78,26,62,64,54,51,49,39,35,44,68,38,90,64,54,73,66,56,49,49,52,40,46,56,75,68,59,84,114

Radius of gyration: 16.71 Å; Cα contacts (8 Å, |Δi|>4): 174; chains: 1; bounding box: 46×44×37 Å

Secondary structure (DSSP, 8-state):
--HHHHHHHHHTTSGGGS-TTHHHHHHHHHHHHHHHHTTS-HHHHHHHHHHHHHHHHTTT------HHHHTTHHHHHHHGGGGGGG--S-HHHHHHHHHHHHHHHT--HHHHHHHHHHHHHTT-S--GGG--GGGGGSTT-HHHHHHHHHS---HHHHHHHHHHHH--